Protein AF-A0A455UKD9-F1 (afdb_monomer)

Foldseek 3Di:
DWFWKKWKDDPDPDDDDDDDPDDDDDCRLVVLVVRLVVAIEIETEEQDVVVQVVSCVVRVVRYHYHYYNDQLLDLVSLLCVLVPDDPVSDQTADIDRPQADDDDPDDPVPGDVVNVVVRCSGRPVSVCSNCVNNVVSNVVVVVVPVPD

Mean predicted aligned error: 8.6 Å

Solvent-accessible surface area (backbone atoms only — not comparable to full-atom values): 8683 Å² total; per-residue (Å²): 134,64,47,20,39,43,36,37,33,72,94,75,82,88,76,84,92,80,84,80,85,89,90,81,93,58,59,50,60,56,48,50,54,52,41,30,78,71,62,23,34,38,37,44,29,16,72,56,56,70,63,44,50,56,51,38,65,70,39,48,84,68,21,62,60,44,77,43,81,39,57,51,67,40,55,64,62,41,41,51,56,61,73,65,56,56,71,93,69,54,67,42,70,47,79,41,81,47,41,56,61,88,68,64,97,54,62,76,94,75,44,58,69,66,39,53,51,53,30,44,40,40,51,46,51,9,42,50,40,49,48,64,58,46,44,68,47,41,49,65,56,59,68,68,67,80,77,117

Secondary structure (DSSP, 8-state):
----EEEEE---S-------S---S-HHHHHHHHHHHTT-EEEEEES-HHHHHHHHHHHHTTS-EEEEE--TT-HHHHHHHHHT--GGG-S--EEEE--------S-GGGS-HHHHHHHHIIIIIHHHHHHHHHHHHHHHHHTTSS--

Sequence (148 aa):
MYIYSLLTIKEIPLCPAYLSPELHQGFGKAAAQRFAKAGWSLILTGRRVERLKALEEELSEQVPVLTLALDVRDSDAVTDAIGSLPESFLPLTCLINNAGLALAPEPAQKVALQDWHTMIDTNITGLVNVTHAALPLLLKKQRRREHS

InterPro domains:
  IPR002347 Short-chain dehydrogenase/reductase SDR [PF00106] (25-142)
  IPR036291 NAD(P)-binding domain superfamily [SSF51735] (25-143)

Radius of gyration: 16.38 Å; Cα contacts (8 Å, |Δi|>4): 213; chains: 1; bounding box: 46×31×46 Å

Structure (mmCIF, N/CA/C/O backbone):
data_AF-A0A455UKD9-F1
#
_entry.id   AF-A0A455UKD9-F1
#
loop_
_atom_site.group_PDB
_atom_site.id
_atom_site.type_symbol
_atom_site.label_atom_id
_atom_site.label_alt_id
_atom_site.label_comp_id
_atom_site.label_asym_id
_atom_site.label_entity_id
_atom_site.label_seq_id
_atom_site.pdbx_PDB_ins_code
_atom_site.Cartn_x
_atom_site.Cartn_y
_atom_site.Cartn_z
_atom_site.occupancy
_atom_site.B_iso_or_equiv
_atom_site.auth_seq_id
_atom_site.auth_comp_id
_atom_site.auth_asym_id
_atom_site.auth_atom_id
_atom_site.pdbx_PDB_model_num
ATOM 1 N N . MET A 1 1 ? 12.829 -0.590 -3.133 1.00 35.78 1 MET A N 1
ATOM 2 C CA . MET A 1 1 ? 11.487 -0.493 -3.746 1.00 35.78 1 MET A CA 1
ATOM 3 C C . MET A 1 1 ? 10.447 -1.060 -2.806 1.00 35.78 1 MET A C 1
ATOM 5 O O . MET A 1 1 ? 10.366 -2.278 -2.644 1.00 35.78 1 MET A O 1
ATOM 9 N N . TYR A 1 2 ? 9.764 -0.176 -2.093 1.00 34.84 2 TYR A N 1
ATOM 10 C CA . TYR A 1 2 ? 8.824 -0.523 -1.039 1.00 34.84 2 TYR A CA 1
ATOM 11 C C . TYR A 1 2 ? 7.449 -0.059 -1.498 1.00 34.84 2 TYR A C 1
ATOM 13 O O . TYR A 1 2 ? 7.292 1.097 -1.875 1.00 34.84 2 TYR A O 1
ATOM 21 N N . ILE A 1 3 ? 6.501 -0.983 -1.534 1.00 37.56 3 ILE A N 1
ATOM 22 C CA . ILE A 1 3 ? 5.111 -0.680 -1.843 1.00 37.56 3 ILE A CA 1
ATOM 23 C C . ILE A 1 3 ? 4.456 -0.434 -0.503 1.00 37.56 3 ILE A C 1
ATOM 25 O O . ILE A 1 3 ? 4.576 -1.281 0.374 1.00 37.56 3 ILE A O 1
ATOM 29 N N . TYR A 1 4 ? 3.860 0.742 -0.367 1.00 45.09 4 TYR A N 1
ATOM 30 C CA . TYR A 1 4 ? 2.929 1.065 0.697 1.00 45.09 4 TYR A CA 1
ATOM 31 C C . TYR A 1 4 ? 1.844 1.908 0.042 1.00 45.09 4 TYR A C 1
ATOM 33 O O . TYR A 1 4 ? 2.132 3.043 -0.340 1.00 45.09 4 TYR A O 1
ATOM 41 N N . SER A 1 5 ? 0.636 1.372 -0.145 1.00 46.34 5 SER A N 1
ATOM 42 C CA . SER A 1 5 ? -0.531 2.240 -0.003 1.00 46.34 5 SER A CA 1
ATOM 43 C C . SER A 1 5 ? -0.876 2.261 1.482 1.00 46.34 5 SER A C 1
ATOM 45 O O . SER A 1 5 ? -0.832 1.231 2.157 1.00 46.34 5 SER A O 1
ATOM 47 N N . LEU A 1 6 ? -1.079 3.465 2.007 1.00 44.00 6 LEU A N 1
ATOM 48 C CA . LEU A 1 6 ? -1.403 3.693 3.407 1.00 44.00 6 LEU A CA 1
ATOM 49 C C . LEU A 1 6 ? -2.838 4.208 3.445 1.00 44.00 6 LEU A C 1
ATOM 51 O O . LEU A 1 6 ? -3.125 5.269 2.889 1.00 44.00 6 LEU A O 1
ATOM 55 N N . LEU A 1 7 ? -3.735 3.446 4.061 1.00 49.69 7 LEU A N 1
ATOM 56 C CA . LEU A 1 7 ? -5.092 3.898 4.346 1.00 49.69 7 LEU A CA 1
ATOM 57 C C . LEU A 1 7 ? -5.217 4.113 5.848 1.00 49.69 7 LEU A C 1
ATOM 59 O O . LEU A 1 7 ? -4.790 3.263 6.627 1.00 49.69 7 LEU A O 1
ATOM 63 N N . THR A 1 8 ? -5.749 5.262 6.262 1.00 42.19 8 THR A N 1
ATOM 64 C CA . THR A 1 8 ? -5.753 5.639 7.682 1.00 42.19 8 THR A CA 1
ATOM 65 C C . THR A 1 8 ? -7.136 6.041 8.194 1.00 42.19 8 THR A C 1
ATOM 67 O O . THR A 1 8 ? -8.006 6.522 7.449 1.00 42.19 8 THR A O 1
ATOM 70 N N . ILE A 1 9 ? -7.331 5.841 9.501 1.00 45.06 9 ILE A N 1
ATOM 71 C CA . ILE A 1 9 ? -8.552 6.151 10.256 1.00 45.06 9 ILE A CA 1
ATOM 72 C C . ILE A 1 9 ? -8.227 7.108 11.404 1.00 45.06 9 ILE A C 1
ATOM 74 O O . ILE A 1 9 ? -7.328 6.832 12.196 1.00 45.06 9 ILE A O 1
ATOM 78 N N . LYS A 1 10 ? -8.996 8.197 11.530 1.00 41.12 10 LYS A N 1
ATOM 79 C CA . LYS A 1 10 ? -9.175 8.936 12.790 1.00 41.12 10 LYS A CA 1
ATOM 80 C C . LYS A 1 10 ? -10.575 9.571 12.872 1.00 41.12 10 LYS A C 1
ATOM 82 O O . LYS A 1 10 ? -11.088 10.130 11.889 1.00 41.12 10 LYS A O 1
ATOM 87 N N . GLU A 1 11 ? -11.191 9.521 14.055 1.00 41.28 11 GLU A N 1
ATOM 88 C CA . GLU A 1 11 ? -12.168 10.529 14.488 1.00 41.28 11 GLU A CA 1
ATOM 89 C C . GLU A 1 11 ? -11.397 11.807 14.861 1.00 41.28 11 GLU A C 1
ATOM 91 O O . GLU A 1 11 ? -10.589 11.822 15.785 1.00 41.28 11 GLU A O 1
ATOM 96 N N . ILE A 1 12 ? -11.555 12.867 14.066 1.00 44.12 12 ILE A N 1
ATOM 97 C CA . ILE A 1 12 ? -10.737 14.089 14.124 1.00 44.12 12 ILE A CA 1
ATOM 98 C C . ILE A 1 12 ? -11.589 15.243 14.681 1.00 44.12 12 ILE A C 1
AT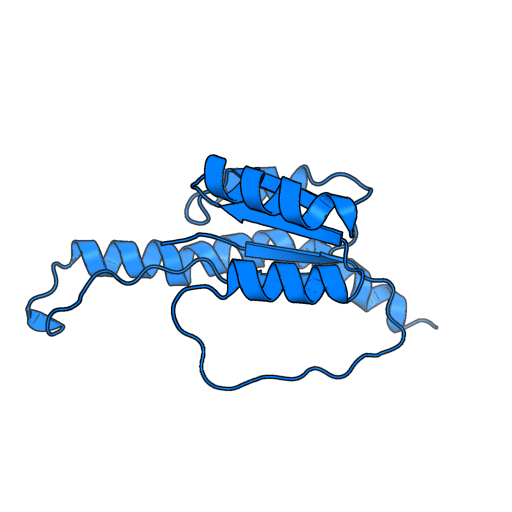OM 100 O O . ILE A 1 12 ? -12.586 15.568 14.029 1.00 44.12 12 ILE A O 1
ATOM 104 N N . PRO A 1 13 ? -11.160 15.974 15.731 1.00 35.88 13 PRO A N 1
ATOM 105 C CA . PRO A 1 13 ? -11.203 17.429 15.713 1.00 35.88 13 PRO A CA 1
ATOM 106 C C . PRO A 1 13 ? -9.977 17.937 14.932 1.00 35.88 13 PRO A C 1
ATOM 108 O O . PRO A 1 13 ? -8.864 17.440 15.097 1.00 35.88 13 PRO A O 1
ATOM 111 N N . LEU A 1 14 ? -10.242 18.833 13.979 1.00 42.44 14 LEU A N 1
ATOM 112 C CA . LEU A 1 14 ? -9.399 19.231 12.839 1.00 42.44 14 LEU A CA 1
ATOM 113 C C . LEU A 1 14 ? -7.895 19.357 13.160 1.00 42.44 14 LEU A C 1
ATOM 115 O O . LEU A 1 14 ? -7.510 20.077 14.074 1.00 42.44 14 LEU A O 1
ATOM 119 N N . CYS A 1 15 ? -7.039 18.733 12.342 1.00 32.66 15 CYS A N 1
ATOM 120 C CA . CYS A 1 15 ? -5.611 19.057 12.275 1.00 32.66 15 CYS A CA 1
ATOM 121 C C . CYS A 1 15 ? -5.290 19.510 10.837 1.00 32.66 15 CYS A C 1
ATOM 123 O O . CYS A 1 15 ? -5.724 18.832 9.899 1.00 32.66 15 CYS A O 1
ATOM 125 N N . PRO A 1 16 ? -4.613 20.656 10.635 1.00 30.31 16 PRO A N 1
ATOM 126 C CA . PRO A 1 16 ? -4.439 21.249 9.316 1.00 30.31 16 PRO A CA 1
ATOM 127 C C . PRO A 1 16 ? -3.478 20.414 8.465 1.00 30.31 16 PRO A C 1
ATOM 129 O O . PRO A 1 16 ? -2.448 19.940 8.944 1.00 30.31 16 PRO A O 1
ATOM 132 N N . ALA A 1 17 ? -3.830 20.224 7.194 1.00 29.52 17 ALA A N 1
ATOM 133 C CA . ALA A 1 17 ? -2.977 19.565 6.215 1.00 29.52 17 ALA A CA 1
ATOM 134 C C . ALA A 1 17 ? -1.643 20.323 6.092 1.00 29.52 17 ALA A C 1
ATOM 136 O O . ALA A 1 17 ? -1.627 21.503 5.752 1.00 29.52 17 ALA A O 1
ATOM 137 N N . TYR A 1 18 ? -0.532 19.643 6.378 1.00 30.98 18 TYR A N 1
ATOM 138 C CA . TYR A 1 18 ? 0.821 20.175 6.226 1.00 30.98 18 TYR A CA 1
ATOM 139 C C . TYR A 1 18 ? 1.568 19.337 5.186 1.00 30.98 18 TYR A C 1
ATOM 141 O O . TYR A 1 18 ? 1.747 18.132 5.370 1.00 30.98 18 TYR A O 1
ATOM 149 N N . LEU A 1 19 ? 1.982 19.978 4.092 1.00 23.92 19 LEU A N 1
ATOM 150 C CA . LEU A 1 19 ? 2.783 19.391 3.020 1.00 23.92 19 LEU A CA 1
ATOM 151 C C . LEU A 1 19 ? 4.248 19.802 3.252 1.00 23.92 19 LEU A C 1
ATOM 153 O O . LEU A 1 19 ? 4.560 20.988 3.199 1.00 23.92 19 LEU A O 1
ATOM 157 N N . SER A 1 20 ? 5.144 18.854 3.535 1.00 26.08 20 SER A N 1
ATOM 158 C CA . SER A 1 20 ? 6.593 19.116 3.522 1.00 26.08 20 SER A CA 1
ATOM 159 C C . SER A 1 20 ? 7.123 18.920 2.100 1.00 26.08 20 SER A C 1
ATOM 161 O O . SER A 1 20 ? 6.806 17.885 1.505 1.00 26.08 20 SER A O 1
ATOM 163 N N . PRO A 1 21 ? 7.931 19.842 1.550 1.00 24.02 21 PRO A N 1
ATOM 164 C CA . PRO A 1 21 ? 8.660 19.594 0.314 1.00 24.02 21 PRO A CA 1
ATOM 165 C C . PRO A 1 21 ? 9.854 18.661 0.595 1.00 24.02 21 PRO A C 1
ATOM 167 O O . PRO A 1 21 ? 10.366 18.644 1.712 1.00 24.02 21 PRO A O 1
ATOM 170 N N . GLU A 1 22 ? 10.278 17.914 -0.430 1.00 25.22 22 GLU A N 1
ATOM 171 C CA . GLU A 1 22 ? 11.449 17.006 -0.494 1.00 25.22 22 GLU A CA 1
ATOM 172 C C . GLU A 1 22 ? 11.260 15.581 0.051 1.00 25.22 22 GLU A C 1
ATOM 174 O O . GLU A 1 22 ? 11.422 15.316 1.239 1.00 25.22 22 GLU A O 1
ATOM 179 N N . LEU A 1 23 ? 10.949 14.620 -0.832 1.00 32.97 23 LEU A N 1
ATOM 180 C CA . LEU A 1 23 ? 10.709 13.230 -0.438 1.00 32.97 23 LEU A CA 1
ATOM 181 C C . LEU A 1 23 ? 11.223 12.222 -1.525 1.00 32.97 23 LEU A C 1
ATOM 183 O O . LEU A 1 23 ? 10.525 11.931 -2.496 1.00 32.97 23 LEU A O 1
ATOM 187 N N . HIS A 1 24 ? 12.420 11.610 -1.322 1.00 31.23 24 HIS A N 1
ATOM 188 C CA . HIS A 1 24 ? 12.927 10.356 -1.970 1.00 31.23 24 HIS A CA 1
ATOM 189 C C . HIS A 1 24 ? 13.109 9.086 -1.062 1.00 31.23 24 HIS A C 1
ATOM 191 O O . HIS A 1 24 ? 13.569 9.181 0.066 1.00 31.23 24 HIS A O 1
ATOM 197 N N . GLN A 1 25 ? 12.762 7.887 -1.575 1.00 42.94 25 GLN A N 1
ATOM 198 C CA . GLN A 1 25 ? 12.913 6.526 -0.986 1.00 42.94 25 GLN A CA 1
ATOM 199 C C . GLN A 1 25 ? 12.665 6.366 0.541 1.00 42.94 25 GLN A C 1
ATOM 201 O O . GLN A 1 25 ? 13.595 6.394 1.336 1.00 42.94 25 GLN A O 1
ATOM 206 N N . GLY A 1 26 ? 11.423 6.068 0.958 1.00 60.78 26 GLY A N 1
ATOM 207 C CA . GLY A 1 26 ? 11.099 5.767 2.371 1.00 60.78 26 GLY A CA 1
ATOM 208 C C . GLY A 1 26 ? 9.759 6.309 2.886 1.00 60.78 26 GLY A C 1
ATOM 209 O O . GLY A 1 26 ? 9.406 6.050 4.036 1.00 60.78 26 GLY A O 1
ATOM 210 N N . PHE A 1 27 ? 8.988 7.016 2.049 1.00 70.31 27 PHE A N 1
ATOM 211 C CA . PHE A 1 27 ? 7.782 7.740 2.489 1.00 70.31 27 PHE A CA 1
ATOM 212 C C . PHE A 1 27 ? 6.698 6.893 3.081 1.00 70.31 27 PHE A C 1
ATOM 214 O O . PHE A 1 27 ? 6.128 7.309 4.075 1.00 70.31 27 PHE A O 1
ATOM 221 N N . GLY A 1 28 ? 6.432 5.714 2.530 1.00 74.75 28 GLY A N 1
ATOM 222 C CA . GLY A 1 28 ? 5.394 4.860 3.094 1.00 74.75 28 GLY A CA 1
ATOM 223 C C . GLY A 1 28 ? 5.650 4.522 4.562 1.00 74.75 28 GLY A C 1
ATOM 224 O O . GLY A 1 28 ? 4.754 4.681 5.384 1.00 74.75 28 GLY A O 1
ATOM 225 N N . LYS A 1 29 ? 6.894 4.161 4.912 1.00 82.62 29 LYS A N 1
ATOM 226 C CA . LYS A 1 29 ? 7.279 3.882 6.302 1.00 82.62 29 LYS A CA 1
ATOM 227 C C . LYS A 1 29 ? 7.245 5.147 7.163 1.00 82.62 29 LYS A C 1
ATOM 229 O O . LYS A 1 29 ? 6.636 5.129 8.227 1.00 82.62 29 LYS A O 1
ATOM 234 N N . ALA A 1 30 ? 7.849 6.243 6.703 1.00 85.19 30 ALA A N 1
ATOM 235 C CA . ALA A 1 30 ? 7.876 7.497 7.461 1.00 85.19 30 ALA A CA 1
ATOM 236 C C . ALA A 1 30 ? 6.466 8.073 7.693 1.00 85.19 30 ALA A C 1
ATOM 238 O O . ALA A 1 30 ? 6.149 8.538 8.788 1.00 85.19 30 ALA A O 1
ATOM 239 N N . ALA A 1 31 ? 5.597 7.995 6.683 1.00 82.50 31 ALA A N 1
ATOM 240 C CA . ALA A 1 31 ? 4.193 8.357 6.791 1.00 82.50 31 ALA A CA 1
ATOM 241 C C . ALA A 1 31 ? 3.488 7.442 7.794 1.00 82.50 31 ALA A C 1
ATOM 243 O O . ALA A 1 31 ? 2.894 7.958 8.734 1.00 82.50 31 ALA A O 1
ATOM 244 N N . ALA A 1 32 ? 3.610 6.116 7.666 1.00 84.12 32 ALA A N 1
ATOM 245 C CA . ALA A 1 32 ? 3.000 5.165 8.598 1.00 84.12 32 ALA A CA 1
ATOM 246 C C . ALA A 1 32 ? 3.404 5.455 10.052 1.00 84.12 32 ALA A C 1
ATOM 248 O O . ALA A 1 32 ? 2.539 5.634 10.904 1.00 84.12 32 ALA A O 1
ATOM 249 N N . GLN A 1 33 ? 4.699 5.636 10.320 1.00 89.38 33 GLN A N 1
ATOM 250 C CA . GLN A 1 33 ? 5.204 6.030 11.639 1.00 89.38 33 GLN A CA 1
ATOM 251 C C . GLN A 1 33 ? 4.611 7.363 12.117 1.00 89.38 33 GLN A C 1
ATOM 253 O O . GLN A 1 33 ? 4.256 7.509 13.285 1.00 89.38 33 GLN A O 1
ATOM 258 N N . ARG A 1 34 ? 4.495 8.360 11.232 1.00 88.44 34 ARG A N 1
ATOM 259 C CA . ARG A 1 34 ? 3.922 9.665 11.582 1.00 88.44 34 ARG A CA 1
ATOM 260 C C . ARG A 1 34 ? 2.426 9.582 11.886 1.00 88.44 34 ARG A C 1
ATOM 262 O O . ARG A 1 34 ? 1.980 10.228 12.832 1.00 88.44 34 ARG A O 1
ATOM 269 N N . PHE A 1 35 ? 1.668 8.798 11.127 1.00 84.75 35 PHE A N 1
ATOM 270 C CA . PHE A 1 35 ? 0.245 8.571 11.373 1.00 84.75 35 PHE A CA 1
ATOM 271 C C . PHE A 1 35 ? 0.016 7.750 12.649 1.00 84.75 35 PHE A C 1
ATOM 273 O O . PHE A 1 35 ? -0.830 8.140 13.454 1.00 84.75 35 PHE A O 1
ATOM 280 N N . ALA A 1 36 ? 0.824 6.715 12.903 1.00 87.75 36 ALA A N 1
ATOM 281 C CA . ALA A 1 36 ? 0.800 5.960 14.158 1.00 87.75 36 ALA A CA 1
ATOM 282 C C . ALA A 1 36 ? 1.037 6.870 15.372 1.00 87.75 36 ALA A C 1
ATOM 284 O O . ALA A 1 36 ? 0.215 6.908 16.282 1.00 87.75 36 ALA A O 1
ATOM 285 N N . LYS A 1 37 ? 2.081 7.713 15.335 1.00 90.94 37 LYS A N 1
ATOM 286 C CA . LYS A 1 37 ? 2.355 8.711 16.390 1.00 90.94 37 LYS A CA 1
ATOM 287 C C . LYS A 1 37 ? 1.205 9.697 16.615 1.00 90.94 37 LYS A C 1
ATOM 289 O O . LYS A 1 37 ? 1.085 10.266 17.694 1.00 90.94 37 LYS A O 1
ATOM 294 N N . ALA A 1 38 ? 0.375 9.934 15.600 1.00 87.88 38 ALA A N 1
ATOM 295 C CA . ALA A 1 38 ? -0.805 10.793 15.690 1.00 87.88 38 ALA A CA 1
ATOM 296 C C . ALA A 1 38 ? -2.087 10.041 16.123 1.00 87.88 38 ALA A C 1
ATOM 298 O O . ALA A 1 38 ? -3.167 10.653 16.161 1.00 87.88 38 ALA A O 1
ATOM 299 N N . GLY A 1 39 ? -1.974 8.746 16.440 1.00 88.00 39 GLY A N 1
ATOM 300 C CA . GLY A 1 39 ? -3.045 7.879 16.935 1.00 88.00 39 GLY A CA 1
ATOM 301 C C . GLY A 1 39 ? -3.968 7.323 15.851 1.00 88.00 39 GLY A C 1
ATOM 302 O O . GLY A 1 39 ? -5.131 7.053 16.134 1.00 88.00 39 GLY A O 1
ATOM 303 N N . TRP A 1 40 ? -3.507 7.225 14.602 1.00 88.00 40 TRP A N 1
ATOM 304 C CA . TRP A 1 40 ? -4.322 6.696 13.506 1.00 88.00 40 TRP A CA 1
ATOM 305 C C . TRP A 1 40 ? -4.176 5.184 13.396 1.00 88.00 40 TRP A C 1
ATOM 307 O O . TRP A 1 40 ? -3.055 4.683 13.404 1.00 88.00 40 TRP A O 1
ATOM 317 N N . SER A 1 41 ? -5.282 4.472 13.185 1.00 86.25 41 SER A N 1
ATOM 318 C CA . SER A 1 41 ? -5.219 3.074 12.746 1.00 86.25 41 SER A CA 1
ATOM 319 C C . SER A 1 41 ? -4.778 3.014 11.287 1.00 86.25 41 SER A C 1
ATOM 321 O O . SER A 1 41 ? -5.171 3.872 10.485 1.00 86.25 41 SER A O 1
ATOM 323 N N . LEU A 1 42 ? -3.959 2.020 10.944 1.00 87.44 42 LEU A N 1
ATOM 324 C CA . LEU A 1 42 ? -3.274 1.949 9.654 1.00 87.44 42 LEU A CA 1
ATOM 325 C C . LEU A 1 42 ? -3.596 0.649 8.920 1.00 87.44 42 LEU A C 1
ATOM 327 O O . LEU A 1 42 ? -3.488 -0.429 9.491 1.00 87.44 42 LEU A O 1
ATOM 331 N N . ILE A 1 43 ? -3.891 0.748 7.628 1.00 89.44 43 ILE A N 1
ATOM 332 C CA . ILE A 1 43 ? -3.830 -0.380 6.698 1.00 89.44 43 ILE A CA 1
ATOM 333 C C . ILE A 1 43 ? -2.600 -0.169 5.819 1.00 89.44 43 ILE A C 1
ATOM 335 O O . ILE A 1 43 ? -2.480 0.858 5.144 1.00 89.44 43 ILE A O 1
ATOM 339 N N . LEU A 1 44 ? -1.682 -1.129 5.849 1.00 88.12 44 LEU A N 1
ATOM 340 C CA . LEU A 1 44 ? -0.414 -1.109 5.132 1.00 88.12 44 LEU A CA 1
ATOM 341 C C . LEU A 1 44 ? -0.437 -2.176 4.046 1.00 88.12 44 LEU A C 1
ATOM 343 O O . LEU A 1 44 ? -0.542 -3.363 4.345 1.00 88.12 44 LEU A O 1
ATOM 347 N N . THR A 1 45 ? -0.295 -1.779 2.787 1.00 85.38 45 THR A N 1
ATOM 348 C CA . THR A 1 45 ? -0.295 -2.742 1.679 1.00 85.38 45 THR A CA 1
ATOM 349 C C . THR A 1 45 ? 1.069 -2.865 1.019 1.00 85.38 45 THR A C 1
ATOM 351 O O . THR A 1 45 ? 1.850 -1.921 1.025 1.00 85.38 45 THR A O 1
ATOM 354 N N . GLY A 1 46 ? 1.369 -3.999 0.393 1.00 84.19 46 GLY A N 1
ATOM 355 C CA . GLY A 1 46 ? 2.517 -4.096 -0.505 1.00 84.19 46 GLY A CA 1
ATOM 356 C C . GLY A 1 46 ? 2.997 -5.504 -0.821 1.00 84.19 46 GLY A C 1
ATOM 357 O O . GLY A 1 46 ? 2.575 -6.478 -0.218 1.00 84.19 46 GLY A O 1
ATOM 358 N N . ARG A 1 47 ? 3.924 -5.624 -1.781 1.00 84.12 47 ARG A N 1
ATOM 359 C CA . ARG A 1 47 ? 4.388 -6.939 -2.274 1.00 84.12 47 ARG A CA 1
ATOM 360 C C . ARG A 1 47 ? 5.362 -7.677 -1.353 1.00 84.12 47 ARG A C 1
ATOM 362 O O . ARG A 1 47 ? 5.560 -8.870 -1.527 1.00 84.12 47 ARG A O 1
ATOM 369 N N . ARG A 1 48 ? 6.059 -6.978 -0.449 1.00 82.69 48 ARG A N 1
ATOM 370 C CA . ARG A 1 48 ? 7.112 -7.590 0.386 1.00 82.69 48 ARG A CA 1
ATOM 371 C C . ARG A 1 48 ? 6.584 -7.858 1.787 1.00 82.69 48 ARG A C 1
ATOM 373 O O . ARG A 1 48 ? 6.639 -6.969 2.637 1.00 82.69 48 ARG A O 1
ATOM 380 N N . VAL A 1 49 ? 6.095 -9.073 2.000 1.00 84.81 49 VAL A N 1
ATOM 381 C CA . VAL A 1 49 ? 5.415 -9.499 3.230 1.00 84.81 49 VAL A CA 1
ATOM 382 C C . VAL A 1 49 ? 6.292 -9.302 4.463 1.00 84.81 49 VAL A C 1
ATOM 384 O O . VAL A 1 49 ? 5.829 -8.784 5.470 1.00 84.81 49 VAL A O 1
ATOM 387 N N . GLU A 1 50 ? 7.581 -9.618 4.379 1.00 85.81 50 GLU A N 1
ATOM 388 C CA . GLU A 1 50 ? 8.507 -9.543 5.516 1.00 85.81 50 GLU A CA 1
ATOM 389 C C . GLU A 1 50 ? 8.675 -8.099 6.000 1.00 85.81 50 GLU A C 1
ATOM 391 O O . GLU A 1 50 ? 8.774 -7.828 7.192 1.00 85.81 50 GLU A O 1
ATOM 396 N N . ARG A 1 51 ? 8.665 -7.142 5.064 1.00 82.62 51 ARG A N 1
ATOM 397 C CA . ARG A 1 51 ? 8.782 -5.712 5.378 1.00 82.62 51 ARG A CA 1
ATOM 398 C C . ARG A 1 51 ? 7.489 -5.119 5.912 1.00 82.62 51 ARG A C 1
ATOM 400 O O . ARG A 1 51 ? 7.552 -4.130 6.636 1.00 82.62 51 ARG A O 1
ATOM 407 N N . LEU A 1 52 ? 6.348 -5.670 5.503 1.00 83.06 52 LEU A N 1
ATOM 408 C CA . LEU A 1 52 ? 5.054 -5.310 6.067 1.00 83.06 52 LEU A CA 1
ATOM 409 C C . LEU A 1 52 ? 4.961 -5.803 7.505 1.00 83.06 52 LEU A C 1
ATOM 411 O O . LEU A 1 52 ? 4.715 -4.985 8.380 1.00 83.06 52 LEU A O 1
ATOM 415 N N . LYS A 1 53 ? 5.272 -7.081 7.752 1.00 87.75 53 LYS A N 1
ATOM 416 C CA . LYS A 1 53 ? 5.271 -7.674 9.096 1.00 87.75 53 LYS A CA 1
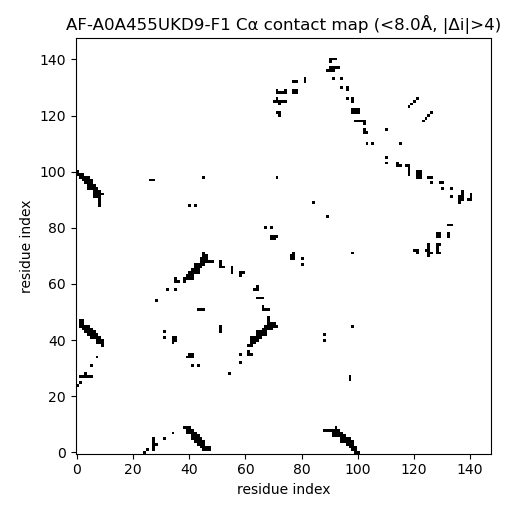ATOM 417 C C . LYS A 1 53 ? 6.191 -6.935 10.061 1.00 87.75 53 LYS A C 1
ATOM 419 O O . LYS A 1 53 ? 5.752 -6.545 11.129 1.00 87.75 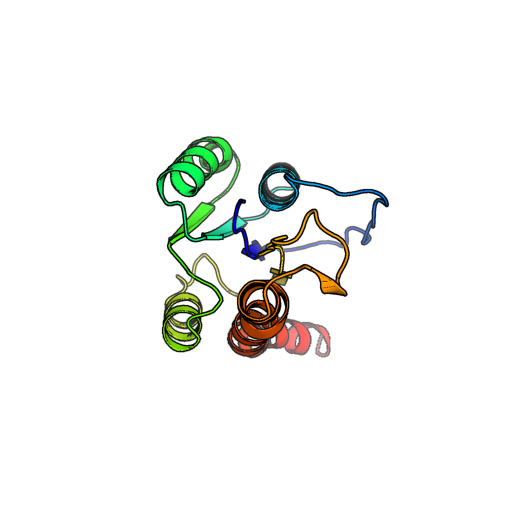53 LYS A O 1
ATOM 424 N N . ALA A 1 54 ? 7.423 -6.632 9.650 1.00 88.25 54 ALA A N 1
ATOM 425 C CA . ALA A 1 54 ? 8.340 -5.869 10.498 1.00 88.25 54 ALA A CA 1
ATOM 426 C C . ALA A 1 54 ? 7.806 -4.465 10.852 1.0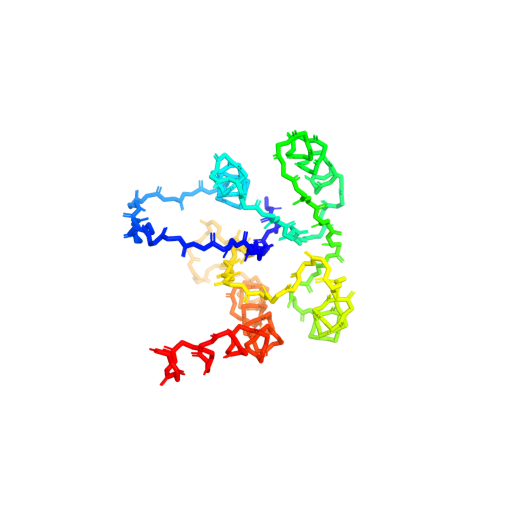0 88.25 54 ALA A C 1
ATOM 428 O O . ALA A 1 54 ? 8.055 -3.962 11.942 1.00 88.25 54 ALA A O 1
ATOM 429 N N . LEU A 1 55 ? 7.085 -3.811 9.931 1.00 85.25 55 LEU A N 1
ATOM 430 C CA . LEU A 1 55 ? 6.487 -2.498 10.189 1.00 85.25 55 LEU A CA 1
ATOM 431 C C . LEU A 1 55 ? 5.203 -2.600 11.025 1.00 85.25 55 LEU A C 1
ATOM 433 O O . LEU A 1 55 ? 4.914 -1.705 11.810 1.00 85.25 55 LEU A O 1
ATOM 437 N N . GLU A 1 56 ? 4.440 -3.676 10.864 1.00 87.62 56 GLU A N 1
ATOM 438 C CA . GLU A 1 56 ? 3.292 -3.997 11.707 1.00 87.62 56 GLU A CA 1
ATOM 439 C C . GLU A 1 56 ? 3.720 -4.247 13.146 1.00 87.62 56 GLU A C 1
ATOM 441 O O . GLU A 1 56 ? 3.172 -3.615 14.041 1.00 87.62 56 GLU A O 1
ATOM 446 N N . GLU A 1 57 ? 4.735 -5.081 13.367 1.00 93.81 57 GLU A N 1
ATOM 447 C CA . GLU A 1 57 ? 5.316 -5.332 14.689 1.00 93.81 57 GLU A CA 1
ATOM 448 C C . GLU A 1 57 ? 5.787 -4.024 15.343 1.00 93.81 57 GLU A C 1
ATOM 450 O O . GLU A 1 57 ? 5.453 -3.756 16.492 1.00 93.81 57 GLU A O 1
ATOM 455 N N . GLU A 1 58 ? 6.476 -3.157 14.589 1.00 92.06 58 GLU A N 1
ATOM 456 C CA . GLU A 1 58 ? 6.954 -1.852 15.071 1.00 92.06 58 GLU A CA 1
ATOM 457 C C . GLU A 1 58 ? 5.817 -0.905 15.509 1.00 92.06 58 GLU A C 1
ATOM 459 O O . GLU A 1 58 ? 5.982 -0.103 16.430 1.00 92.06 58 GLU A O 1
ATOM 464 N N . LEU A 1 59 ? 4.674 -0.935 14.819 1.00 88.56 59 LEU A N 1
ATOM 465 C CA . LEU A 1 59 ? 3.613 0.065 14.983 1.00 88.56 59 LEU A CA 1
ATOM 466 C C . LEU A 1 59 ? 2.407 -0.435 15.789 1.00 88.56 59 LEU A C 1
ATOM 468 O O . LEU A 1 59 ? 1.669 0.393 16.327 1.00 88.56 59 LEU A O 1
ATOM 472 N N . SER A 1 60 ? 2.229 -1.752 15.921 1.00 92.06 60 SER A N 1
ATOM 473 C CA . SER A 1 60 ? 1.084 -2.361 16.618 1.00 92.06 60 SER A CA 1
ATOM 474 C C . SER A 1 60 ? 1.073 -2.091 18.123 1.00 92.06 60 SER A C 1
ATOM 476 O O . SER A 1 60 ? 0.018 -2.149 18.747 1.00 92.06 60 SER A O 1
ATOM 478 N N . GLU A 1 61 ? 2.219 -1.734 18.712 1.00 92.94 61 GLU A N 1
ATOM 479 C CA . GLU A 1 61 ? 2.293 -1.277 20.107 1.00 92.94 61 GLU A CA 1
ATOM 480 C C . GLU A 1 61 ? 1.642 0.103 20.318 1.00 92.94 61 GLU A C 1
ATOM 482 O O . GLU A 1 61 ? 1.270 0.451 21.437 1.00 92.94 61 GLU A O 1
ATOM 487 N N . GLN A 1 62 ? 1.509 0.906 19.255 1.00 91.75 62 GLN A N 1
ATOM 488 C CA . GLN A 1 62 ? 1.000 2.281 19.323 1.00 91.75 62 GLN A CA 1
ATOM 489 C C . GLN A 1 62 ? -0.455 2.388 18.861 1.00 91.75 62 GLN A C 1
ATOM 491 O O . GLN A 1 62 ? -1.233 3.152 19.432 1.00 91.75 62 GLN A O 1
ATOM 496 N N . VAL A 1 63 ? -0.810 1.674 17.791 1.00 91.31 63 VAL A N 1
ATOM 497 C CA . VAL A 1 63 ? -2.103 1.786 17.104 1.00 91.31 63 VAL A CA 1
ATOM 498 C C . VAL A 1 63 ? -2.490 0.454 16.458 1.00 91.31 63 VAL A C 1
ATOM 500 O O . VAL A 1 63 ? -1.612 -0.348 16.160 1.00 91.31 63 VAL A O 1
ATOM 503 N N . PRO A 1 64 ? -3.778 0.216 16.150 1.00 90.81 64 PRO A N 1
ATOM 504 C CA . PRO A 1 64 ? -4.169 -0.915 15.316 1.00 90.81 64 PRO A CA 1
ATOM 505 C C . PRO A 1 64 ? -3.543 -0.824 13.919 1.00 90.81 64 PRO A C 1
ATOM 507 O O . PRO A 1 64 ? -3.671 0.201 13.238 1.00 90.81 64 PRO A O 1
ATOM 510 N N . VAL A 1 65 ? -2.910 -1.910 13.481 1.00 87.38 65 VAL A N 1
ATOM 511 C CA . VAL A 1 65 ? -2.311 -2.039 12.151 1.00 87.38 65 VAL A CA 1
ATOM 512 C C . VAL A 1 65 ? -2.852 -3.292 11.473 1.00 87.38 65 VAL A C 1
ATOM 514 O O . VAL A 1 65 ? -2.966 -4.337 12.100 1.00 87.38 65 VAL A O 1
ATOM 517 N N . LEU A 1 66 ? -3.202 -3.173 10.195 1.00 86.38 66 LEU A N 1
ATOM 518 C CA . LEU A 1 66 ? -3.559 -4.285 9.320 1.00 86.38 66 LEU A CA 1
ATOM 519 C C . LEU A 1 66 ? -2.593 -4.307 8.140 1.00 86.38 66 LEU A C 1
ATOM 521 O O . LEU A 1 66 ? -2.469 -3.304 7.434 1.00 86.38 66 LEU A O 1
ATOM 525 N N . THR A 1 67 ? -1.933 -5.435 7.888 1.00 85.81 67 THR A N 1
ATOM 526 C CA . THR A 1 67 ? -1.105 -5.606 6.689 1.00 85.81 67 THR A CA 1
ATOM 527 C C . THR A 1 67 ? -1.811 -6.424 5.616 1.00 85.81 67 THR A C 1
ATOM 529 O O . THR A 1 67 ? -2.465 -7.423 5.900 1.00 85.81 67 THR A O 1
ATOM 532 N N . LEU A 1 68 ? -1.665 -6.005 4.356 1.00 84.50 68 LEU A N 1
ATOM 533 C CA . LEU A 1 68 ? -2.207 -6.702 3.190 1.00 84.50 68 LEU A CA 1
ATOM 534 C C . LEU A 1 68 ? -1.100 -6.909 2.151 1.00 84.50 68 LEU A C 1
ATOM 536 O O . LEU A 1 68 ? -0.529 -5.953 1.617 1.00 84.50 68 LEU A O 1
ATOM 540 N N . ALA A 1 69 ? -0.790 -8.168 1.848 1.00 86.88 69 ALA A N 1
ATOM 541 C CA . ALA A 1 69 ? 0.114 -8.499 0.755 1.00 86.88 69 ALA A CA 1
ATOM 542 C C . ALA A 1 69 ? -0.594 -8.209 -0.575 1.00 86.88 69 ALA A C 1
ATOM 544 O O . ALA A 1 69 ? -1.529 -8.913 -0.939 1.00 86.88 69 ALA A O 1
ATOM 545 N N . LEU A 1 70 ? -0.182 -7.149 -1.272 1.00 83.88 70 LEU A N 1
ATOM 546 C CA . LEU A 1 70 ? -0.926 -6.633 -2.421 1.00 83.88 70 LEU A CA 1
ATOM 547 C C . LEU A 1 70 ? 0.004 -6.045 -3.484 1.00 83.88 70 LEU A C 1
ATOM 549 O O . LEU A 1 70 ? 0.906 -5.252 -3.185 1.00 83.88 70 LEU A O 1
ATOM 553 N N . ASP A 1 71 ? -0.241 -6.417 -4.739 1.00 88.19 71 ASP A N 1
ATOM 554 C CA . ASP A 1 71 ? 0.276 -5.716 -5.910 1.00 88.19 71 ASP A CA 1
ATOM 555 C C . ASP A 1 71 ? -0.813 -4.784 -6.439 1.00 88.19 71 ASP A C 1
ATOM 557 O O . ASP A 1 71 ? -1.863 -5.232 -6.881 1.00 88.19 71 ASP A O 1
ATOM 561 N N . VAL A 1 72 ? -0.560 -3.477 -6.406 1.00 85.31 72 VAL A N 1
ATOM 562 C CA . VAL A 1 72 ? -1.536 -2.459 -6.828 1.00 85.31 72 VAL A CA 1
ATOM 563 C C . VAL A 1 72 ? -1.922 -2.566 -8.308 1.00 85.31 72 VAL A C 1
ATOM 565 O O . VAL A 1 72 ? -2.943 -2.024 -8.723 1.00 85.31 72 VAL A O 1
ATOM 568 N N . ARG A 1 73 ? -1.107 -3.257 -9.114 1.00 89.56 73 ARG A N 1
ATOM 569 C CA . ARG A 1 73 ? -1.359 -3.482 -10.543 1.00 89.56 73 ARG A CA 1
ATOM 570 C C . ARG A 1 73 ? -2.478 -4.492 -10.798 1.00 89.56 73 ARG A C 1
ATOM 572 O O . ARG A 1 73 ? -3.067 -4.455 -11.870 1.00 89.56 73 ARG A O 1
ATOM 579 N N . ASP A 1 74 ? -2.764 -5.361 -9.834 1.00 93.19 74 ASP A N 1
ATOM 580 C CA . ASP A 1 74 ? -3.825 -6.360 -9.922 1.00 93.19 74 ASP A CA 1
ATOM 581 C C . ASP A 1 74 ? -5.149 -5.743 -9.447 1.00 93.19 74 ASP A C 1
ATOM 583 O O . ASP A 1 74 ? -5.368 -5.543 -8.251 1.00 93.19 74 ASP A O 1
ATOM 587 N N . SER A 1 75 ? -6.010 -5.364 -10.393 1.00 93.38 75 SER A N 1
ATOM 588 C CA . SER A 1 75 ? -7.277 -4.686 -10.094 1.00 93.38 75 SER A CA 1
ATOM 589 C C . SER A 1 75 ? -8.239 -5.547 -9.280 1.00 93.38 75 SER A C 1
ATOM 591 O O . SER A 1 75 ? -8.962 -5.013 -8.435 1.00 93.38 75 SER A O 1
ATOM 593 N N . ASP A 1 76 ? -8.242 -6.857 -9.516 1.00 97.00 76 ASP A N 1
ATOM 594 C CA . ASP A 1 76 ? -9.165 -7.785 -8.868 1.00 97.00 76 ASP A CA 1
ATOM 595 C C . ASP A 1 76 ? -8.712 -8.011 -7.426 1.00 97.00 76 ASP A C 1
ATOM 597 O O . ASP A 1 76 ? -9.485 -7.786 -6.496 1.00 97.00 76 ASP A O 1
ATOM 601 N N . ALA A 1 77 ? -7.415 -8.271 -7.218 1.00 90.81 77 ALA A N 1
ATOM 602 C CA . ALA A 1 77 ? -6.846 -8.373 -5.876 1.00 90.81 77 ALA A CA 1
ATOM 603 C C . ALA A 1 77 ? -7.007 -7.075 -5.064 1.00 90.81 77 ALA A C 1
ATOM 605 O O . ALA A 1 77 ? -7.252 -7.123 -3.858 1.00 90.81 77 ALA A O 1
ATOM 606 N N . VAL A 1 78 ? -6.886 -5.903 -5.701 1.00 90.88 78 VAL A N 1
ATOM 607 C CA . VAL A 1 78 ? -7.141 -4.603 -5.053 1.00 90.88 78 VAL A CA 1
ATOM 608 C C . VAL A 1 78 ? -8.605 -4.477 -4.633 1.00 90.88 78 VAL A C 1
ATOM 610 O O . VAL A 1 78 ? -8.885 -4.029 -3.518 1.00 90.88 78 VAL A O 1
ATOM 613 N N . THR A 1 79 ? -9.531 -4.867 -5.509 1.00 92.25 79 THR A N 1
ATOM 614 C CA . THR A 1 79 ? -10.974 -4.813 -5.243 1.00 92.25 79 THR A CA 1
ATOM 615 C C . THR A 1 79 ? -11.344 -5.732 -4.087 1.00 92.25 79 THR A C 1
ATOM 617 O O . THR A 1 79 ? -12.001 -5.285 -3.144 1.00 92.25 79 THR A O 1
ATOM 620 N N . ASP A 1 80 ? -10.854 -6.969 -4.107 1.00 93.50 80 ASP A N 1
ATOM 621 C CA . ASP A 1 80 ? -11.094 -7.954 -3.056 1.00 93.50 80 ASP A CA 1
ATOM 622 C C . ASP A 1 80 ? -10.524 -7.487 -1.715 1.00 93.50 80 ASP A C 1
ATOM 624 O O . ASP A 1 80 ? -11.237 -7.472 -0.713 1.00 93.50 80 ASP A O 1
ATOM 628 N N . ALA A 1 81 ? -9.273 -7.012 -1.698 1.00 87.19 81 ALA A N 1
ATOM 629 C C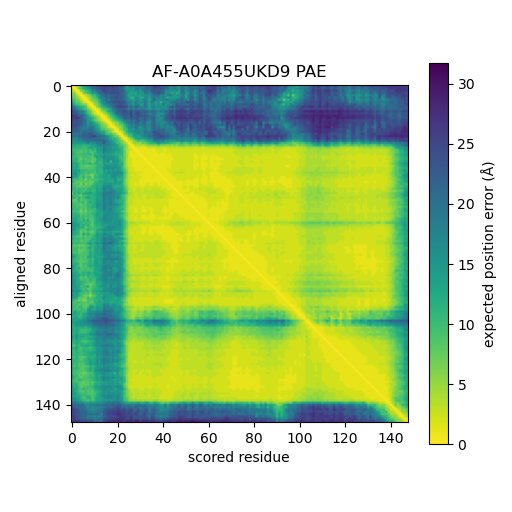A . ALA A 1 81 ? -8.608 -6.550 -0.481 1.00 87.19 81 ALA A CA 1
ATOM 630 C C . ALA A 1 81 ? -9.320 -5.355 0.177 1.00 87.19 81 ALA A C 1
ATOM 632 O O . ALA A 1 81 ? -9.392 -5.272 1.404 1.00 87.19 81 ALA A O 1
ATOM 633 N N . ILE A 1 82 ? -9.842 -4.419 -0.625 1.00 86.88 82 ILE A N 1
ATOM 634 C CA . ILE A 1 82 ? -10.595 -3.262 -0.121 1.00 86.88 82 ILE A CA 1
ATOM 635 C C . ILE A 1 82 ? -12.014 -3.671 0.301 1.00 86.88 82 ILE A C 1
ATOM 637 O O . ILE A 1 82 ? -12.526 -3.166 1.302 1.00 86.88 82 ILE A O 1
ATOM 641 N N . GLY A 1 83 ? -12.646 -4.592 -0.430 1.00 88.56 83 GLY A N 1
ATOM 642 C CA . GLY A 1 83 ? -13.973 -5.119 -0.111 1.00 88.56 83 GLY A CA 1
ATOM 643 C C . GLY A 1 83 ? -14.002 -5.987 1.149 1.00 88.56 83 GLY A C 1
ATOM 644 O O . GLY A 1 83 ? -15.015 -6.015 1.844 1.00 88.56 83 GLY A O 1
ATOM 645 N N . SER A 1 84 ? -12.890 -6.647 1.481 1.00 88.88 84 SER A N 1
ATOM 646 C CA . SER A 1 84 ? -12.760 -7.530 2.644 1.00 88.88 84 SER A CA 1
ATOM 647 C C . SER A 1 84 ? -12.234 -6.834 3.904 1.00 88.88 84 SER A C 1
ATOM 649 O O . SER A 1 84 ? -11.829 -7.514 4.850 1.00 88.88 84 SER A O 1
ATOM 651 N N . LEU A 1 85 ? -12.166 -5.498 3.926 1.00 86.88 85 LEU A N 1
ATOM 652 C CA . LEU A 1 85 ? -11.662 -4.775 5.092 1.00 86.88 85 LEU A CA 1
ATOM 653 C C . LEU A 1 85 ? -12.550 -5.030 6.325 1.00 86.88 85 LEU A C 1
ATOM 655 O O . LEU A 1 85 ? -13.773 -4.903 6.229 1.00 86.88 85 LEU A O 1
ATOM 659 N N . PRO A 1 86 ? -11.961 -5.340 7.497 1.00 86.69 86 PRO A N 1
ATOM 660 C CA . PRO A 1 86 ? -12.726 -5.527 8.724 1.00 86.69 86 PRO A CA 1
ATOM 661 C C . PRO A 1 86 ? -13.491 -4.260 9.115 1.00 86.69 86 PRO A C 1
ATOM 663 O O . PRO A 1 86 ? -13.006 -3.147 8.914 1.00 86.69 86 PRO A O 1
ATOM 666 N N . GLU A 1 87 ? -14.645 -4.418 9.768 1.00 86.69 87 GLU A N 1
ATOM 667 C CA . GLU A 1 87 ? -15.457 -3.279 10.224 1.00 86.69 87 GLU A CA 1
ATOM 668 C C . GLU A 1 87 ? -14.693 -2.331 11.159 1.00 86.69 87 GLU A C 1
ATOM 670 O O . GLU A 1 87 ? -14.892 -1.121 11.098 1.00 86.69 87 GLU A O 1
ATOM 675 N N . SER A 1 88 ? -13.764 -2.856 11.968 1.00 85.56 88 SER A N 1
ATOM 676 C CA . SER A 1 88 ? -12.892 -2.060 12.845 1.00 85.56 88 SER A CA 1
ATOM 677 C C . SER A 1 88 ? -11.958 -1.113 12.089 1.00 85.56 88 SER A C 1
ATOM 679 O O . SER A 1 88 ? -11.440 -0.167 12.682 1.00 85.56 88 SER A O 1
ATOM 681 N N . PHE A 1 89 ? -11.759 -1.345 10.787 1.00 83.12 89 PHE A N 1
ATOM 682 C CA . PHE A 1 89 ? -10.975 -0.496 9.902 1.00 83.12 89 PHE A CA 1
ATOM 683 C C . PHE A 1 89 ? -11.834 0.387 8.972 1.00 83.12 89 PHE A C 1
ATOM 685 O O . PHE A 1 89 ? -11.323 1.013 8.038 1.00 83.12 89 PHE A O 1
ATOM 692 N N . LEU A 1 90 ? -13.141 0.479 9.228 1.00 82.50 90 LEU A N 1
ATOM 693 C CA . LEU A 1 90 ? -14.076 1.298 8.463 1.00 82.50 90 LEU A CA 1
ATOM 694 C C . LEU A 1 90 ? -14.732 2.375 9.348 1.00 82.50 90 LEU A C 1
ATOM 696 O O . LEU A 1 90 ? -14.919 2.176 10.545 1.00 82.50 90 LEU A O 1
ATOM 700 N N . PRO A 1 91 ? -15.139 3.523 8.771 1.00 78.75 91 PRO A N 1
ATOM 701 C CA . PRO A 1 91 ? -14.940 3.942 7.383 1.00 78.75 91 PRO A CA 1
ATOM 702 C C . PRO A 1 91 ? -13.513 4.445 7.117 1.00 78.75 91 PRO A C 1
ATOM 704 O O . PRO A 1 91 ? -12.859 5.008 7.994 1.00 78.75 91 PRO A O 1
ATOM 707 N N . LEU A 1 92 ? -13.069 4.331 5.864 1.00 79.50 92 LEU A N 1
ATOM 708 C CA . LEU A 1 92 ? -11.800 4.902 5.414 1.00 79.50 92 LEU A CA 1
ATOM 709 C C . LEU A 1 92 ? -11.858 6.432 5.403 1.00 79.50 92 LEU A C 1
ATOM 711 O O . LEU A 1 92 ? -12.872 7.026 5.035 1.00 79.50 92 LEU A O 1
ATOM 715 N N . THR A 1 93 ? -10.761 7.084 5.798 1.00 79.94 93 THR A N 1
ATOM 716 C CA . THR A 1 93 ? -10.743 8.551 5.957 1.00 79.94 93 THR A CA 1
ATOM 717 C C . THR A 1 93 ? -9.632 9.250 5.188 1.00 79.94 93 THR A C 1
ATOM 719 O O . THR A 1 93 ? -9.738 10.442 4.908 1.00 79.94 93 THR A O 1
ATOM 722 N N . CYS A 1 94 ? -8.587 8.516 4.823 1.00 84.50 94 CYS A N 1
ATOM 723 C CA . CYS A 1 94 ? -7.474 9.004 4.031 1.00 84.50 94 CYS A CA 1
ATOM 724 C C . CYS A 1 94 ? -6.892 7.835 3.236 1.00 84.50 94 CYS A C 1
ATOM 726 O O . CYS A 1 94 ? -6.837 6.708 3.733 1.00 84.50 94 CYS A O 1
ATOM 728 N N . LEU A 1 95 ? -6.466 8.127 2.011 1.00 85.06 95 LEU A N 1
ATOM 729 C CA . LEU A 1 95 ? -5.734 7.222 1.140 1.00 85.06 95 LEU A CA 1
ATOM 730 C C . LEU A 1 95 ? -4.447 7.918 0.703 1.00 85.06 95 LEU A C 1
ATOM 732 O O . LEU A 1 95 ? -4.481 9.042 0.205 1.00 85.06 95 LEU A O 1
ATOM 736 N N . ILE A 1 96 ? -3.325 7.223 0.850 1.00 84.56 96 ILE A N 1
ATOM 737 C CA . ILE A 1 96 ? -2.024 7.655 0.353 1.00 84.56 96 ILE A CA 1
ATOM 738 C C . ILE A 1 96 ? -1.547 6.626 -0.664 1.00 84.56 96 ILE A C 1
ATOM 740 O O . ILE A 1 96 ? -1.120 5.521 -0.316 1.00 84.56 96 ILE A O 1
ATOM 744 N N . ASN A 1 97 ? -1.599 7.015 -1.936 1.00 83.75 97 ASN A N 1
ATOM 745 C CA . ASN A 1 97 ? -1.025 6.252 -3.037 1.00 83.75 97 ASN A CA 1
ATOM 746 C C . ASN A 1 97 ? 0.483 6.494 -3.083 1.00 83.75 97 ASN A C 1
ATOM 748 O O . ASN A 1 97 ? 0.955 7.441 -3.703 1.00 83.75 97 ASN A O 1
ATOM 752 N N . ASN A 1 98 ? 1.236 5.651 -2.382 1.00 80.81 98 ASN A N 1
ATOM 753 C CA . ASN A 1 98 ? 2.693 5.747 -2.301 1.00 80.81 98 ASN A CA 1
ATOM 754 C C . ASN A 1 98 ? 3.409 4.548 -2.972 1.00 80.81 98 ASN A C 1
ATOM 756 O O . ASN A 1 98 ? 4.638 4.451 -2.965 1.00 80.81 98 ASN A O 1
ATOM 760 N N . ALA A 1 99 ? 2.671 3.625 -3.594 1.00 74.62 99 ALA A N 1
ATOM 761 C CA . ALA A 1 99 ? 3.282 2.613 -4.451 1.00 74.62 99 ALA A CA 1
ATOM 762 C C . ALA A 1 99 ? 4.034 3.302 -5.604 1.00 74.62 99 ALA A C 1
ATOM 764 O O . ALA A 1 99 ? 3.447 4.078 -6.351 1.00 74.62 99 ALA A O 1
ATOM 765 N N . GLY A 1 100 ? 5.340 3.046 -5.708 1.00 74.25 100 GLY A N 1
ATOM 766 C CA . GLY A 1 100 ? 6.205 3.754 -6.643 1.00 74.25 100 GLY A CA 1
ATOM 767 C C . GLY A 1 100 ? 7.397 2.919 -7.093 1.00 74.25 100 GLY A C 1
ATOM 768 O O . GLY A 1 100 ? 8.020 2.191 -6.308 1.00 74.25 100 GLY A O 1
ATOM 769 N N . LEU A 1 101 ? 7.707 3.042 -8.377 1.00 75.69 101 LEU A N 1
ATOM 770 C CA . LEU A 1 101 ? 8.754 2.330 -9.085 1.00 75.69 101 LEU A CA 1
ATOM 771 C C . LEU A 1 101 ? 9.513 3.305 -9.986 1.00 75.69 101 LEU A C 1
ATOM 773 O O . LEU A 1 101 ? 8.907 4.000 -10.795 1.00 75.69 101 LEU A O 1
ATOM 777 N N . ALA A 1 102 ? 10.836 3.320 -9.859 1.00 77.94 102 ALA A N 1
ATOM 778 C CA . ALA A 1 102 ? 11.725 4.022 -10.775 1.00 77.94 102 ALA A CA 1
ATOM 779 C C . ALA A 1 102 ? 12.673 2.989 -11.393 1.00 77.94 102 ALA A C 1
ATOM 781 O O . ALA A 1 102 ? 13.544 2.456 -10.705 1.00 77.94 102 ALA A O 1
ATOM 782 N N . LEU A 1 103 ? 12.454 2.678 -12.670 1.00 71.12 103 LEU A N 1
ATOM 783 C CA . LEU A 1 103 ? 13.287 1.793 -13.483 1.00 71.12 103 LEU A CA 1
ATOM 784 C C . LEU A 1 103 ? 13.740 2.601 -14.690 1.00 71.12 103 LEU A C 1
ATOM 786 O O . LEU A 1 103 ? 12.986 2.701 -15.644 1.00 71.12 103 LEU A O 1
ATOM 790 N N . ALA A 1 104 ? 14.891 3.264 -14.584 1.00 67.00 104 ALA A N 1
ATOM 791 C CA . ALA A 1 104 ? 15.575 3.973 -15.673 1.00 67.00 104 ALA A CA 1
ATOM 792 C C . ALA A 1 104 ? 16.570 4.978 -15.075 1.00 67.00 104 ALA A C 1
ATOM 794 O O . ALA A 1 104 ? 16.246 6.158 -14.938 1.00 67.00 104 ALA A O 1
ATOM 795 N N . PRO A 1 105 ? 17.780 4.560 -14.678 1.00 75.12 105 PRO A N 1
ATOM 796 C CA . PRO A 1 105 ? 18.825 5.529 -14.358 1.00 75.12 105 PRO A CA 1
ATOM 797 C C . PRO A 1 105 ? 19.411 6.179 -15.626 1.00 75.12 105 PRO A C 1
ATOM 799 O O . PRO A 1 105 ? 20.143 7.160 -15.534 1.00 75.12 105 PRO A O 1
ATOM 802 N N . GLU A 1 106 ? 19.123 5.617 -16.804 1.00 84.62 106 GLU A N 1
ATOM 803 C CA . GLU A 1 106 ? 19.663 6.051 -18.088 1.00 84.62 106 GLU A CA 1
ATOM 804 C C . GLU A 1 106 ? 18.812 7.145 -18.755 1.00 84.62 106 GLU A C 1
ATOM 806 O O . GLU A 1 106 ? 17.617 7.267 -18.475 1.00 84.62 106 GLU A O 1
ATOM 811 N N . PRO A 1 107 ? 19.395 7.927 -19.686 1.00 88.88 107 PRO A N 1
ATOM 812 C CA . PRO A 1 107 ? 18.636 8.853 -20.522 1.00 88.88 107 PRO A CA 1
ATOM 813 C C . PRO A 1 107 ? 17.459 8.168 -21.227 1.00 88.88 107 PRO A C 1
ATOM 815 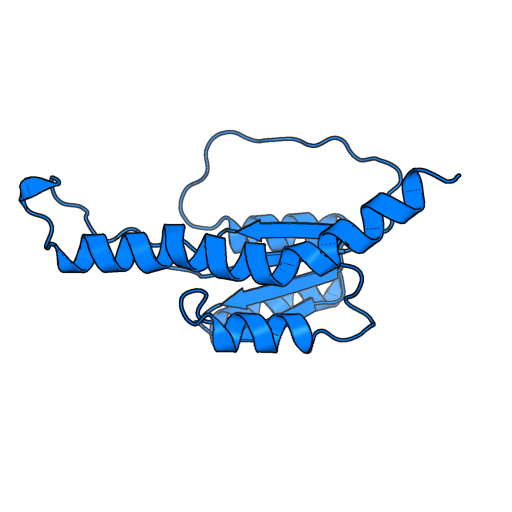O O . PRO A 1 107 ? 17.608 7.061 -21.742 1.00 88.88 107 PRO A O 1
ATOM 818 N N . ALA A 1 108 ? 16.314 8.852 -21.302 1.00 86.88 108 ALA A N 1
ATOM 819 C CA . ALA A 1 108 ? 15.029 8.311 -21.758 1.00 86.88 108 ALA A CA 1
ATOM 820 C C . ALA A 1 108 ? 15.089 7.493 -23.063 1.00 86.88 108 ALA A C 1
ATOM 822 O O . ALA A 1 108 ? 14.458 6.446 -23.162 1.00 86.88 108 ALA A O 1
ATOM 823 N N . GLN A 1 109 ? 15.880 7.934 -24.044 1.00 91.88 109 GLN A N 1
ATOM 824 C CA . GLN A 1 109 ? 16.042 7.280 -25.346 1.00 91.88 109 GLN A CA 1
ATOM 825 C C . GLN A 1 109 ? 16.801 5.941 -25.302 1.00 91.88 109 GLN A C 1
ATOM 827 O O . GLN A 1 109 ? 16.844 5.235 -26.304 1.00 91.88 109 GLN A O 1
ATOM 832 N N . LYS A 1 110 ? 17.445 5.619 -24.174 1.00 92.88 110 LYS A N 1
ATOM 833 C CA . LYS A 1 110 ? 18.171 4.359 -23.942 1.00 92.88 110 LYS A CA 1
ATOM 834 C C . LYS A 1 110 ? 17.398 3.376 -23.068 1.00 92.88 110 LYS A C 1
ATOM 836 O O . LYS A 1 110 ? 17.746 2.203 -23.022 1.00 92.88 110 LYS A O 1
ATOM 841 N N . VAL A 1 111 ? 16.361 3.851 -22.387 1.00 92.12 111 VAL A N 1
ATOM 842 C CA . VAL A 1 111 ? 15.534 3.034 -21.502 1.00 92.12 111 VAL A CA 1
ATOM 843 C C . VAL A 1 111 ? 14.717 2.058 -22.339 1.00 92.12 111 VAL A C 1
ATOM 845 O O . VAL A 1 111 ? 14.078 2.451 -23.318 1.00 92.12 111 VAL A O 1
ATOM 848 N N . ALA A 1 112 ? 14.696 0.788 -21.937 1.00 92.56 112 ALA A N 1
ATOM 849 C CA . ALA A 1 112 ? 13.864 -0.208 -22.592 1.00 92.56 112 ALA A CA 1
ATOM 850 C C . ALA A 1 112 ? 12.382 0.183 -22.484 1.00 92.56 112 ALA A C 1
ATOM 852 O O . ALA A 1 112 ? 11.894 0.519 -21.406 1.00 92.56 112 ALA A O 1
ATOM 853 N N . LEU A 1 113 ? 11.626 0.082 -23.582 1.00 93.62 113 LEU A N 1
ATOM 854 C CA . LEU A 1 113 ? 10.188 0.390 -23.581 1.00 93.62 113 LEU A CA 1
ATOM 855 C C . LEU A 1 113 ? 9.417 -0.408 -22.508 1.00 93.62 113 LEU A C 1
ATOM 857 O O . LEU A 1 113 ? 8.465 0.092 -21.916 1.00 93.62 113 LEU A O 1
ATOM 861 N N . GLN A 1 114 ? 9.867 -1.625 -22.199 1.00 94.00 114 GLN A N 1
ATOM 862 C CA . GLN A 1 114 ? 9.266 -2.449 -21.152 1.00 94.00 114 GLN A CA 1
ATOM 863 C C . GLN A 1 114 ? 9.403 -1.844 -19.743 1.00 94.00 114 GLN A C 1
ATOM 865 O O . GLN A 1 114 ? 8.503 -2.009 -18.916 1.00 94.00 114 GLN A O 1
ATOM 870 N N . ASP A 1 115 ? 10.482 -1.112 -19.460 1.00 91.94 115 ASP A N 1
ATOM 871 C CA . ASP A 1 115 ? 10.652 -0.425 -18.177 1.00 91.94 115 ASP A CA 1
ATOM 8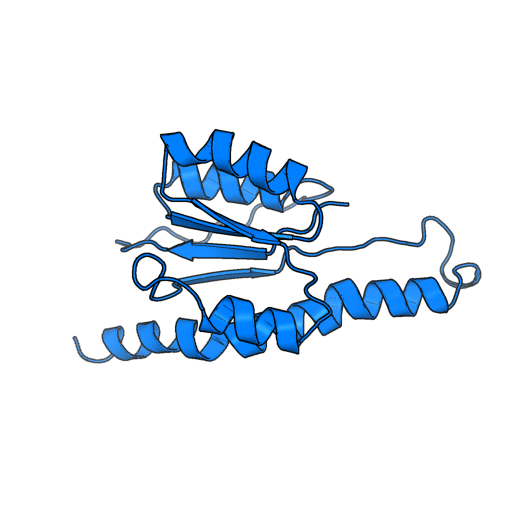72 C C . ASP A 1 115 ? 9.673 0.747 -18.055 1.00 91.94 115 ASP A C 1
ATOM 874 O O . ASP A 1 115 ? 9.081 0.945 -16.991 1.00 91.94 115 ASP A O 1
ATOM 878 N N . TRP A 1 116 ? 9.408 1.458 -19.160 1.00 92.12 116 TRP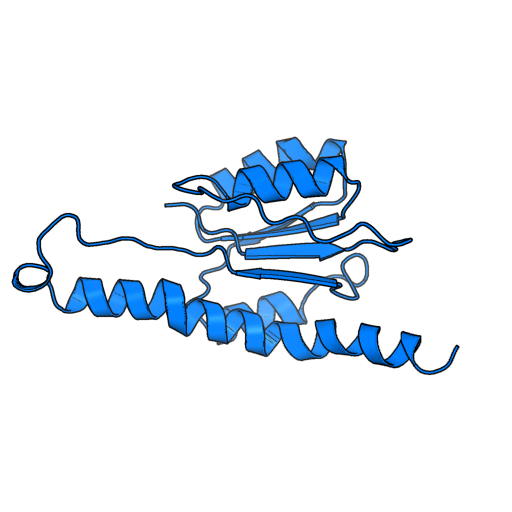 A N 1
ATOM 879 C CA . TRP A 1 116 ? 8.354 2.476 -19.223 1.00 92.12 116 TRP A CA 1
ATOM 880 C C . TRP A 1 116 ? 6.981 1.891 -18.915 1.00 92.12 116 TRP A C 1
ATOM 882 O O . TRP A 1 116 ? 6.289 2.416 -18.045 1.00 92.12 116 TRP A O 1
ATOM 892 N N . HIS A 1 117 ? 6.606 0.787 -19.568 1.00 94.19 117 HIS A N 1
ATOM 893 C CA . HIS A 1 117 ? 5.346 0.099 -19.274 1.00 94.19 117 HIS A CA 1
ATOM 894 C C . HIS A 1 117 ? 5.267 -0.306 -17.800 1.00 94.19 117 HIS A C 1
ATOM 896 O O . HIS A 1 117 ? 4.287 -0.004 -17.130 1.00 94.19 117 HIS A O 1
ATOM 902 N N . THR A 1 118 ? 6.341 -0.872 -17.246 1.00 90.56 118 THR A N 1
ATOM 903 C CA . THR A 1 118 ? 6.363 -1.290 -15.838 1.00 90.56 118 THR A CA 1
ATOM 904 C C . THR A 1 118 ? 6.193 -0.102 -14.876 1.00 90.56 118 THR A C 1
ATOM 906 O O . THR A 1 118 ? 5.492 -0.213 -13.861 1.00 90.56 118 THR A O 1
ATOM 909 N N . MET A 1 119 ? 6.810 1.047 -15.178 1.00 89.69 119 MET A N 1
ATOM 910 C CA . MET A 1 119 ? 6.627 2.282 -14.411 1.00 89.69 119 MET A CA 1
ATOM 911 C C . MET A 1 119 ? 5.203 2.834 -14.537 1.00 89.69 119 MET A C 1
ATOM 913 O O . MET A 1 119 ? 4.635 3.223 -13.520 1.00 89.69 119 MET A O 1
ATOM 917 N N . ILE A 1 120 ? 4.613 2.838 -15.737 1.00 92.12 120 ILE A N 1
ATOM 918 C CA . ILE A 1 120 ? 3.221 3.263 -15.968 1.00 92.12 120 ILE A CA 1
ATOM 919 C C . ILE A 1 120 ? 2.260 2.370 -15.182 1.00 92.12 120 ILE A C 1
ATOM 921 O O . ILE A 1 120 ? 1.451 2.879 -14.406 1.00 92.12 120 ILE A O 1
ATOM 925 N N . ASP A 1 121 ? 2.408 1.051 -15.299 1.00 91.75 121 ASP A N 1
ATOM 926 C CA . ASP A 1 121 ? 1.560 0.086 -14.604 1.00 91.75 121 ASP A CA 1
ATOM 927 C C . ASP A 1 121 ? 1.612 0.301 -13.091 1.00 91.75 121 ASP A C 1
ATOM 929 O O . ASP A 1 121 ? 0.589 0.308 -12.411 1.00 91.75 121 ASP A O 1
ATOM 933 N N . THR A 1 122 ? 2.807 0.522 -12.539 1.00 85.06 122 THR A N 1
ATOM 934 C CA . THR A 1 122 ? 2.964 0.675 -11.089 1.00 85.06 122 THR A CA 1
ATOM 935 C C . THR A 1 122 ? 2.507 2.047 -10.590 1.00 85.06 122 THR A C 1
ATOM 937 O O . THR A 1 122 ? 1.776 2.123 -9.605 1.00 85.06 122 THR A O 1
ATOM 940 N N . ASN A 1 123 ? 2.949 3.126 -11.240 1.00 84.94 123 ASN A N 1
ATOM 941 C CA . ASN A 1 123 ? 2.811 4.489 -10.721 1.00 84.94 123 ASN A CA 1
ATOM 942 C C . ASN A 1 123 ? 1.484 5.145 -11.125 1.00 84.94 123 ASN A C 1
ATOM 944 O O . ASN A 1 123 ? 1.029 6.059 -10.442 1.00 84.94 123 ASN A O 1
ATOM 948 N N . ILE A 1 124 ? 0.881 4.705 -12.235 1.00 90.31 124 ILE A N 1
ATOM 949 C CA . ILE A 1 124 ? -0.346 5.284 -12.792 1.00 90.31 124 ILE A CA 1
ATOM 950 C C . ILE A 1 124 ? -1.489 4.285 -12.654 1.00 90.31 124 ILE A C 1
ATOM 952 O O . ILE A 1 124 ? -2.424 4.541 -11.897 1.00 90.31 124 ILE A O 1
ATOM 956 N N . THR A 1 125 ? -1.405 3.132 -13.322 1.00 92.81 125 THR A N 1
ATOM 957 C CA . THR A 1 125 ? -2.492 2.139 -13.313 1.00 92.81 125 THR A CA 1
ATOM 958 C C . THR A 1 125 ? -2.777 1.659 -11.891 1.00 92.81 125 THR A C 1
ATOM 960 O O . THR A 1 125 ? -3.924 1.672 -11.450 1.00 92.81 125 THR A O 1
ATOM 963 N N . GLY A 1 126 ? -1.732 1.350 -11.119 1.00 88.06 126 GLY A N 1
ATOM 964 C CA . GLY A 1 126 ? -1.876 0.936 -9.727 1.00 88.06 126 GLY A CA 1
ATOM 965 C C . GLY A 1 126 ? -2.525 1.991 -8.826 1.00 88.06 126 GLY A C 1
ATOM 966 O O . GLY A 1 126 ? -3.378 1.665 -8.000 1.00 88.06 126 GLY A O 1
ATOM 967 N N . LEU A 1 127 ? -2.180 3.268 -9.014 1.00 89.88 127 LEU A N 1
ATOM 968 C CA . LEU A 1 127 ? -2.825 4.379 -8.307 1.00 89.88 127 LEU A CA 1
ATOM 969 C C . LEU A 1 127 ? -4.318 4.456 -8.643 1.00 89.88 127 LEU A C 1
ATOM 971 O O . LEU A 1 127 ? -5.139 4.652 -7.742 1.00 89.88 127 LEU A O 1
ATOM 975 N N . VAL A 1 128 ? -4.668 4.312 -9.924 1.00 93.62 128 VAL A N 1
ATOM 976 C CA . VAL A 1 128 ? -6.058 4.350 -10.397 1.00 93.62 128 VAL A CA 1
ATOM 977 C C . VAL A 1 128 ? -6.860 3.199 -9.796 1.00 93.62 128 VAL A C 1
ATOM 979 O O . VAL A 1 128 ? -7.915 3.462 -9.221 1.00 93.62 128 VAL A O 1
ATOM 982 N N . ASN A 1 129 ? -6.338 1.969 -9.837 1.00 92.38 129 ASN A N 1
ATOM 983 C CA . ASN A 1 129 ? -6.989 0.785 -9.267 1.00 92.38 129 ASN A CA 1
ATOM 984 C C . ASN A 1 129 ? -7.345 0.993 -7.790 1.00 92.38 129 ASN A C 1
ATOM 986 O O . ASN A 1 129 ? -8.504 0.860 -7.394 1.00 92.38 129 ASN A O 1
ATOM 990 N N . VAL A 1 130 ? -6.356 1.380 -6.977 1.00 88.12 130 VAL A N 1
ATOM 991 C CA . VAL A 1 130 ? -6.544 1.559 -5.530 1.00 88.12 130 VAL A CA 1
ATOM 992 C C . VAL A 1 130 ? -7.509 2.704 -5.236 1.00 88.12 130 VAL A C 1
ATOM 994 O O . VAL A 1 130 ? -8.388 2.576 -4.384 1.00 88.12 130 VAL A O 1
ATOM 997 N N . THR A 1 131 ? -7.375 3.823 -5.951 1.00 90.19 131 THR A N 1
ATOM 998 C CA . THR A 1 131 ? -8.246 4.987 -5.749 1.00 90.19 131 THR A CA 1
ATOM 999 C C . THR A 1 131 ? -9.688 4.655 -6.101 1.00 90.19 131 THR A C 1
ATOM 1001 O O . THR A 1 131 ? -10.579 4.941 -5.306 1.00 90.19 131 THR A O 1
ATOM 1004 N N . HIS A 1 132 ? -9.921 4.025 -7.252 1.00 93.94 132 HIS A N 1
ATOM 1005 C CA . HIS A 1 132 ? -11.258 3.670 -7.713 1.00 93.94 132 HIS A CA 1
ATOM 1006 C C . HIS A 1 132 ? -11.967 2.728 -6.731 1.00 93.94 132 HIS A C 1
ATOM 1008 O O . HIS A 1 132 ? -13.108 2.986 -6.354 1.00 93.94 132 HIS A O 1
ATOM 1014 N N . ALA A 1 133 ? -11.273 1.694 -6.247 1.00 89.69 133 ALA A N 1
ATOM 1015 C CA . ALA A 1 133 ? -11.828 0.749 -5.281 1.00 89.69 133 ALA A CA 1
ATOM 1016 C C . ALA A 1 133 ? -12.077 1.377 -3.891 1.00 89.69 133 ALA A C 1
ATOM 1018 O O . ALA A 1 133 ? -13.082 1.078 -3.247 1.00 89.69 133 ALA A O 1
ATOM 1019 N N . ALA A 1 134 ? -11.212 2.286 -3.425 1.00 85.88 134 ALA A N 1
ATOM 1020 C CA . ALA A 1 134 ? -11.357 2.925 -2.112 1.00 85.88 134 ALA A CA 1
ATOM 1021 C C . ALA A 1 134 ? -12.358 4.098 -2.092 1.00 85.88 134 ALA A C 1
ATOM 1023 O O . ALA A 1 134 ? -12.891 4.442 -1.031 1.00 85.88 134 ALA A O 1
ATOM 1024 N N . LEU A 1 135 ? -12.621 4.735 -3.239 1.00 89.50 135 LEU A N 1
ATOM 1025 C CA . LEU A 1 135 ? -13.415 5.965 -3.326 1.00 89.50 135 LEU A CA 1
ATOM 1026 C C . LEU A 1 135 ? -14.833 5.841 -2.733 1.00 89.50 135 LEU A C 1
ATOM 1028 O O . LEU A 1 135 ? -15.213 6.733 -1.966 1.00 89.50 135 LEU A O 1
ATOM 1032 N N . PRO A 1 136 ? -15.611 4.761 -2.974 1.00 88.88 136 PRO A N 1
ATOM 1033 C CA . PRO A 1 136 ? -16.933 4.606 -2.362 1.00 88.88 136 PRO A CA 1
ATOM 1034 C C . PRO A 1 136 ? -16.896 4.629 -0.827 1.00 88.88 136 PRO A C 1
ATOM 1036 O O . PRO A 1 136 ? -17.774 5.212 -0.184 1.00 88.88 136 PRO A O 1
ATOM 1039 N N . LEU A 1 137 ? -15.857 4.035 -0.231 1.00 83.19 137 LEU A N 1
ATOM 1040 C CA . LEU A 1 137 ? -15.673 3.979 1.220 1.00 83.19 137 LEU A CA 1
ATOM 1041 C C . LEU A 1 137 ? -15.251 5.339 1.797 1.00 83.19 137 LEU A C 1
ATOM 1043 O O . LEU A 1 137 ? -15.726 5.714 2.870 1.00 83.19 137 LEU A O 1
ATOM 1047 N N . LEU A 1 138 ? -14.429 6.103 1.067 1.00 82.62 138 LEU A N 1
ATOM 1048 C CA . LEU A 1 138 ? -14.008 7.459 1.445 1.00 82.62 138 LEU A CA 1
ATOM 1049 C C . LEU A 1 138 ? -15.177 8.463 1.403 1.00 82.62 138 LEU A C 1
ATOM 1051 O O . LEU A 1 138 ? -15.333 9.288 2.308 1.00 82.62 138 LEU A O 1
ATOM 1055 N N . LEU A 1 139 ? -16.042 8.377 0.386 1.00 83.31 139 LEU A N 1
ATOM 1056 C CA . LEU A 1 139 ? -17.177 9.294 0.207 1.00 83.31 139 LEU A CA 1
ATOM 1057 C C . LEU A 1 139 ? -18.306 9.073 1.223 1.00 83.31 139 LEU A C 1
ATOM 1059 O O . LEU A 1 139 ? -19.014 10.019 1.579 1.00 83.31 139 LEU A O 1
ATOM 1063 N N . LYS A 1 140 ? -18.457 7.852 1.756 1.00 73.75 140 LYS A N 1
ATOM 1064 C CA . LYS A 1 140 ? -19.488 7.523 2.759 1.00 73.75 140 LYS A CA 1
ATOM 1065 C C . LYS A 1 140 ? -19.398 8.408 4.014 1.00 73.75 140 LYS A C 1
ATOM 1067 O O . LYS A 1 140 ? -20.416 8.651 4.662 1.00 73.75 140 LYS A O 1
ATOM 1072 N N . LYS A 1 141 ? -18.209 8.939 4.336 1.00 60.00 141 LYS A N 1
ATOM 1073 C CA . LYS A 1 141 ? -17.982 9.859 5.463 1.00 60.00 141 LYS A CA 1
ATOM 1074 C C . LYS A 1 141 ? -18.355 11.316 5.156 1.00 60.00 141 LYS A C 1
ATOM 1076 O O . LYS A 1 141 ? -18.817 12.004 6.065 1.00 60.00 141 LYS A O 1
ATOM 1081 N N . GLN A 1 142 ? -18.198 11.793 3.916 1.00 52.94 142 GLN A N 1
ATOM 1082 C CA . GLN A 1 142 ? -18.491 13.194 3.568 1.00 52.94 142 GLN A CA 1
ATOM 1083 C C . GLN A 1 142 ? -19.985 13.522 3.707 1.00 52.94 142 GLN A C 1
ATOM 1085 O O . GLN A 1 142 ? -20.330 14.544 4.294 1.00 52.94 142 GLN A O 1
ATOM 1090 N N . ARG A 1 143 ? -20.876 12.597 3.326 1.00 47.50 143 ARG A N 1
ATOM 1091 C CA . ARG A 1 143 ? -22.334 12.793 3.447 1.00 47.50 143 ARG A CA 1
ATOM 1092 C C . ARG A 1 143 ? -22.858 12.941 4.880 1.00 47.50 143 ARG A C 1
ATOM 1094 O O . ARG A 1 143 ? -23.923 13.514 5.065 1.00 47.50 143 ARG A O 1
ATOM 1101 N N . ARG A 1 144 ? -22.141 12.456 5.904 1.00 48.50 144 ARG A N 1
ATOM 1102 C CA . ARG A 1 144 ? -22.571 12.605 7.310 1.00 48.50 144 ARG A CA 1
ATOM 1103 C C . ARG A 1 144 ? -22.275 13.987 7.905 1.00 48.50 144 ARG A C 1
ATOM 1105 O O . ARG A 1 144 ? -22.765 14.269 8.987 1.00 48.50 144 ARG A O 1
ATOM 1112 N N . ARG A 1 145 ? -21.478 14.830 7.236 1.00 47.94 145 ARG A N 1
ATOM 1113 C CA . ARG A 1 145 ? -21.081 16.157 7.746 1.00 47.94 145 ARG A CA 1
ATOM 1114 C C . ARG A 1 145 ? -21.896 17.324 7.185 1.00 47.94 145 ARG A C 1
ATOM 1116 O O . ARG A 1 145 ? -21.768 18.421 7.697 1.00 47.94 145 ARG A O 1
ATOM 1123 N N . GLU A 1 146 ? -22.723 17.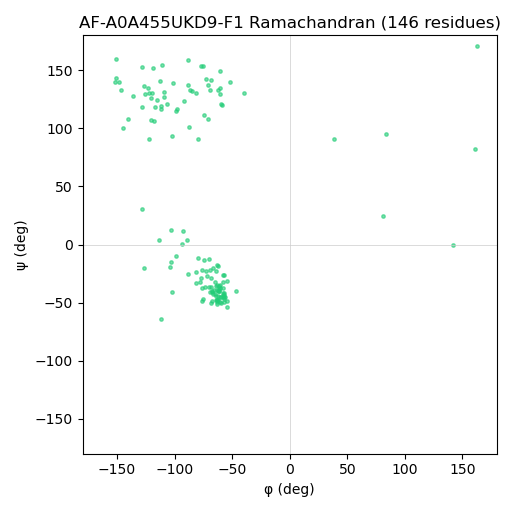095 6.167 1.00 44.69 146 GLU A N 1
ATOM 1124 C CA . GLU A 1 146 ? -23.557 18.138 5.541 1.00 44.69 146 GLU A CA 1
ATOM 1125 C C . GLU A 1 146 ? -24.978 18.223 6.140 1.00 44.69 146 GLU A C 1
ATOM 1127 O O . GLU A 1 146 ? -25.778 19.039 5.700 1.00 44.69 146 GLU A O 1
ATOM 1132 N N . HIS A 1 147 ? -25.305 17.386 7.134 1.00 41.69 147 HIS A N 1
ATOM 1133 C CA . HIS A 1 147 ? -26.627 17.319 7.784 1.00 41.69 147 HIS A CA 1
ATOM 1134 C C . HIS A 1 147 ? -26.551 17.415 9.326 1.00 41.69 147 HIS A C 1
ATOM 1136 O O . HIS A 1 147 ? -27.368 16.828 10.036 1.00 41.69 147 HIS A O 1
ATOM 1142 N N . SER A 1 148 ? -25.561 18.119 9.876 1.00 37.88 148 SER A N 1
ATOM 1143 C CA . SER A 1 148 ? -25.480 18.485 11.304 1.00 37.88 148 SER A CA 1
ATOM 1144 C C . SER A 1 148 ? -24.982 19.910 11.437 1.00 37.88 148 SER A C 1
ATOM 1146 O O . SER A 1 148 ? -25.461 20.593 12.364 1.00 37.88 148 SER A O 1
#

Nearest PDB structures (foldseek):
  6ixj-assembly3_G-3  TM=9.770E-01  e=6.571E-13  Klebsiella oxytoca
  2nwq-assembly1_D  TM=9.561E-01  e=3.798E-11  Pseudomonas aeruginosa
  2nwq-assembly1_A  TM=9.596E-01  e=1.596E-10  Pseudomonas aeruginosa
  3asu-assembly1_B-2  TM=9.155E-01  e=1.710E-09  Escherichia coli
  6d9y-assembly1_A  TM=9.435E-01  e=2.134E-04  Paraburkholderia phymatum STM815

pLDDT: mean 75.93, std 20.75, range [23.92, 97.0]

Organism: NCBI:txid115553